Protein AF-A0A836WPB1-F1 (afdb_monomer)

Solvent-accessible surface area (backbone atoms only — not comparable to full-atom values): 6804 Å² total; per-residue (Å²): 135,69,70,64,63,61,52,54,52,55,56,55,55,62,62,62,54,54,63,54,56,54,49,52,52,49,52,52,51,51,52,56,53,55,63,69,66,66,69,77,76,73,51,53,71,54,28,48,53,49,17,51,58,27,45,79,70,70,36,21,55,61,18,18,51,33,27,48,55,24,25,74,76,51,82,42,49,70,42,30,40,51,24,13,52,24,18,43,75,48,66,37,28,73,61,11,29,57,24,20,52,51,18,46,73,72,40,43,83,89,36,61,66,33,59,60,53,28,53,52,24,32,51,77,70,68,53,85,124

Secondary structure (DSSP, 8-state):
--HHHHHHHHHHHHHHHHHHHHHHHHHHHHHHHHHHH------HHHHHHHHHHHHHTT-HHHHHHHHHHHHHHS--HHHHHHHHHHHHHTT-HHHHHHHHHHHHHHHTTT-THHHHHHHHHHHHTT---

Sequence (129 aa):
MRKSKNIEIKQFEATKDFPEIILNRFIIFFFVFLLSISGISQSYNQQIRLAKKHVEKNDYLTAGILMEDAYSQSPTPIIAYQCAEYYFNARNYKKAERFYQKVIFSDKQNFPRAYFKMAMAEKYLGKYA

Mean predicted aligned error: 9.78 Å

Foldseek 3Di:
DPPVVVVVVVVVVVVVVVVVVVVVVVVVVVVVVVVVPPPPLDDLVRLQVVLVVCVVVLNLVSSLVSLVSSCVVPVDLVSLQSSLVSCVSVVVLVSNLVSLVVNCVHPCPVCVVSVVSNVVSCVSVVNPD

pLDDT: mean 88.54, std 14.18, range [57.5, 98.75]

Nearest PDB structures (foldseek):
  7bev-assembly1_A  TM=8.396E-01  e=1.610E-02  Homo sapiens
  2gw1-assembly1_B  TM=8.473E-01  e=6.464E-02  Saccharomyces cerevisiae
  3uq3-assembly1_A  TM=7.685E-01  e=6.819E-02  Saccharomyces cerevisiae S288C
  2pl2-assembly1_B  TM=7.234E-01  e=5.506E-02  Thermus thermophilus HB27
  5xi8-assembly1_A  TM=7.159E-01  e=3.773E-01  Escherichia coli K-12

Radius of gyration: 29.93 Å; Cα contacts (8 Å, |Δi|>4): 117; chains: 1; bounding box: 55×58×81 Å

Structure (mmCIF, N/CA/C/O backbone):
data_AF-A0A836WPB1-F1
#
_entry.id   AF-A0A836WPB1-F1
#
loop_
_atom_site.group_PDB
_atom_site.id
_atom_site.type_symbol
_atom_site.label_atom_id
_atom_site.label_alt_id
_atom_site.label_comp_id
_atom_site.label_asym_id
_atom_site.label_entity_id
_atom_site.label_seq_id
_atom_site.pdbx_PDB_ins_code
_atom_site.Cartn_x
_atom_site.Cartn_y
_atom_site.Cartn_z
_atom_site.occupancy
_atom_site.B_iso_or_equiv
_atom_site.auth_seq_id
_atom_site.auth_comp_id
_atom_site.auth_asym_id
_atom_site.auth_atom_id
_atom_site.pdbx_PDB_model_num
ATOM 1 N N . MET A 1 1 ? 33.853 -46.360 -62.187 1.00 61.06 1 MET A N 1
ATOM 2 C CA . MET A 1 1 ? 33.425 -46.892 -60.870 1.00 61.06 1 MET A CA 1
ATOM 3 C C . MET A 1 1 ? 33.726 -45.981 -59.654 1.00 61.06 1 MET A C 1
ATOM 5 O O . MET A 1 1 ? 33.461 -46.392 -58.537 1.00 61.06 1 MET A O 1
ATOM 9 N N . ARG A 1 2 ? 34.218 -44.733 -59.814 1.00 58.03 2 ARG A N 1
ATOM 10 C CA . ARG A 1 2 ? 34.555 -43.821 -58.685 1.00 58.03 2 ARG A CA 1
ATOM 11 C C . ARG A 1 2 ? 33.437 -42.858 -58.236 1.00 58.03 2 ARG A C 1
ATOM 13 O O . ARG A 1 2 ? 33.540 -42.290 -57.157 1.00 58.03 2 ARG A O 1
ATOM 20 N N . LYS A 1 3 ? 32.373 -42.668 -59.030 1.00 57.50 3 LYS A N 1
ATOM 21 C CA . LYS A 1 3 ? 31.291 -41.709 -58.715 1.00 57.50 3 LYS A CA 1
ATOM 22 C C . LYS A 1 3 ? 30.411 -42.132 -57.528 1.00 57.50 3 LYS A C 1
ATOM 24 O O . LYS A 1 3 ? 29.951 -41.256 -56.813 1.00 57.50 3 LYS A O 1
ATOM 29 N N . SER A 1 4 ? 30.235 -43.436 -57.286 1.00 59.78 4 SER A N 1
ATOM 30 C CA . SER A 1 4 ? 29.384 -43.953 -56.195 1.00 59.78 4 SER A CA 1
ATOM 31 C C . SER A 1 4 ? 29.912 -43.573 -54.807 1.00 59.78 4 SER A C 1
ATOM 33 O O . SER A 1 4 ? 29.162 -43.105 -53.961 1.00 59.78 4 SER A O 1
ATOM 35 N N . LYS A 1 5 ? 31.232 -43.673 -54.604 1.00 60.91 5 LYS A N 1
ATOM 36 C CA . LYS A 1 5 ? 31.874 -43.437 -53.301 1.00 60.91 5 LYS A CA 1
ATOM 37 C C . LYS A 1 5 ? 31.805 -41.969 -52.850 1.00 60.91 5 LYS A C 1
ATOM 39 O O . LYS A 1 5 ? 31.684 -41.695 -51.666 1.00 60.91 5 LYS A O 1
ATOM 44 N N . ASN A 1 6 ? 31.821 -41.022 -53.794 1.00 61.12 6 ASN A N 1
ATOM 45 C CA . ASN A 1 6 ? 31.689 -39.587 -53.495 1.00 61.12 6 ASN A CA 1
ATOM 46 C C . ASN A 1 6 ? 30.261 -39.169 -53.107 1.00 61.12 6 ASN A C 1
ATOM 48 O O . ASN A 1 6 ? 30.089 -38.122 -52.489 1.00 61.12 6 ASN A O 1
ATOM 52 N N . ILE A 1 7 ? 29.243 -39.947 -53.488 1.00 61.66 7 ILE A N 1
ATOM 53 C CA . ILE A 1 7 ? 27.846 -39.672 -53.124 1.00 61.66 7 ILE A CA 1
ATOM 54 C C . ILE A 1 7 ? 27.592 -40.138 -51.685 1.00 61.66 7 ILE A C 1
ATOM 56 O O . ILE A 1 7 ? 27.001 -39.396 -50.906 1.00 61.66 7 ILE A O 1
ATOM 60 N N . GLU A 1 8 ? 28.126 -41.302 -51.308 1.00 60.81 8 GLU A N 1
ATOM 61 C CA . GLU A 1 8 ? 28.032 -41.835 -49.941 1.00 60.81 8 GLU A CA 1
ATOM 62 C C . GLU A 1 8 ? 28.727 -40.935 -48.908 1.00 60.81 8 GLU A C 1
ATOM 64 O O . GLU A 1 8 ? 28.172 -40.685 -47.841 1.00 60.81 8 GLU A O 1
ATOM 69 N N . ILE A 1 9 ? 29.897 -40.371 -49.238 1.00 60.84 9 ILE A N 1
ATOM 70 C CA . ILE A 1 9 ? 30.627 -39.469 -48.326 1.00 60.84 9 ILE A CA 1
ATOM 71 C C . ILE A 1 9 ? 29.836 -38.175 -48.069 1.00 60.84 9 ILE A C 1
ATOM 73 O O . ILE A 1 9 ? 29.718 -37.746 -46.924 1.00 60.84 9 ILE A O 1
ATOM 77 N N . LYS A 1 10 ? 29.211 -37.592 -49.103 1.00 60.19 10 LYS A N 1
ATOM 78 C CA . LYS A 1 10 ? 28.378 -36.384 -48.946 1.00 60.19 10 LYS A CA 1
ATOM 79 C C . LYS A 1 10 ? 27.100 -36.636 -48.147 1.00 60.19 10 LYS A C 1
ATOM 81 O O . LYS A 1 10 ? 26.658 -35.758 -47.411 1.00 60.19 10 LYS A O 1
ATOM 86 N N . GLN A 1 11 ? 26.495 -37.815 -48.292 1.00 60.22 11 GLN A N 1
ATOM 87 C CA . GLN A 1 11 ? 25.325 -38.194 -47.497 1.00 60.22 11 GLN A CA 1
ATOM 88 C C . GLN A 1 11 ? 25.690 -38.421 -46.025 1.00 60.22 11 GLN A C 1
ATOM 90 O O . GLN A 1 11 ? 24.907 -38.067 -45.150 1.00 60.22 11 GLN A O 1
ATOM 95 N N . PHE A 1 12 ? 26.888 -38.940 -45.746 1.00 58.00 12 PHE A N 1
ATOM 96 C CA . PHE A 1 12 ? 27.387 -39.121 -44.384 1.00 58.00 12 PHE A CA 1
ATOM 97 C C . PHE A 1 12 ? 27.693 -37.783 -43.686 1.00 58.00 12 PHE A C 1
ATOM 99 O O . PHE A 1 12 ? 27.317 -37.599 -42.530 1.00 58.00 12 PHE A O 1
ATOM 106 N N . GLU A 1 13 ? 28.293 -36.814 -44.385 1.00 60.41 13 GLU A N 1
ATOM 107 C CA . GLU A 1 13 ? 28.555 -35.472 -43.836 1.00 60.41 13 GLU A CA 1
ATOM 108 C C . GLU A 1 13 ? 27.257 -34.719 -43.489 1.00 60.41 13 GLU A C 1
ATOM 110 O O . GLU A 1 13 ? 27.134 -34.201 -42.382 1.00 60.41 13 GLU A O 1
ATOM 115 N N . ALA A 1 14 ? 26.232 -34.778 -44.349 1.00 60.31 14 ALA A N 1
ATOM 116 C CA . ALA A 1 14 ? 24.942 -34.117 -44.109 1.00 60.31 14 ALA A CA 1
ATOM 117 C C . ALA A 1 14 ? 24.181 -34.638 -42.868 1.00 60.31 14 ALA A C 1
ATOM 119 O O . ALA A 1 14 ? 23.328 -33.939 -42.319 1.00 60.31 14 ALA A O 1
ATOM 120 N N . THR A 1 15 ? 24.469 -35.862 -42.409 1.00 59.72 15 THR A N 1
ATOM 121 C CA . THR A 1 15 ? 23.823 -36.437 -41.214 1.00 59.72 15 THR A CA 1
ATOM 122 C C . THR A 1 15 ? 24.423 -35.955 -39.892 1.00 59.72 15 THR A C 1
ATOM 124 O O . THR A 1 15 ? 23.748 -36.038 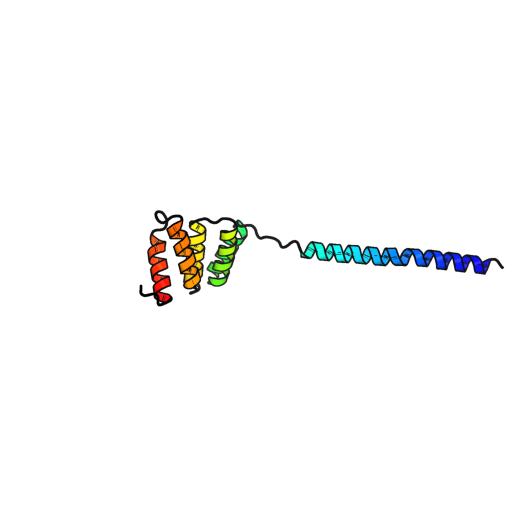-38.865 1.00 59.72 15 THR A O 1
ATOM 127 N N . LYS A 1 16 ? 25.649 -35.408 -39.899 1.00 60.78 16 LYS A N 1
ATOM 128 C CA . LYS A 1 16 ? 26.295 -34.850 -38.697 1.00 60.78 16 LYS A CA 1
ATOM 129 C C . LYS A 1 16 ? 25.776 -33.464 -38.315 1.00 60.78 16 LYS A C 1
ATOM 131 O O . LYS A 1 16 ? 25.721 -33.164 -37.128 1.00 60.78 16 LYS A O 1
ATOM 136 N N . ASP A 1 17 ? 25.334 -32.669 -39.286 1.00 61.75 17 ASP A N 1
ATOM 137 C CA . ASP A 1 17 ? 24.906 -31.279 -39.054 1.00 61.75 17 ASP A CA 1
ATOM 138 C C . ASP A 1 17 ? 23.483 -31.180 -38.468 1.00 61.75 17 ASP A C 1
ATOM 140 O O . ASP A 1 17 ? 23.109 -30.200 -37.820 1.00 61.75 17 ASP A O 1
ATOM 144 N N . PHE A 1 18 ? 22.663 -32.215 -38.668 1.00 64.31 18 PHE A N 1
ATOM 145 C CA . PHE A 1 18 ? 21.274 -32.261 -38.205 1.00 64.31 18 PHE A CA 1
ATOM 146 C C . PHE A 1 18 ? 21.113 -32.157 -36.670 1.00 64.31 18 PHE A C 1
ATOM 148 O O . PHE A 1 18 ? 20.299 -31.343 -36.218 1.00 64.31 18 PHE A O 1
ATOM 155 N N . PRO A 1 19 ? 21.865 -32.912 -35.836 1.00 75.12 19 PRO A N 1
ATOM 156 C CA . PRO A 1 19 ? 21.792 -32.771 -34.381 1.00 75.12 19 PRO A CA 1
ATOM 157 C C . PRO A 1 19 ? 22.294 -31.410 -33.877 1.00 75.12 19 PRO A C 1
ATOM 159 O O . PRO A 1 19 ? 21.738 -30.895 -32.907 1.00 75.12 19 PRO A O 1
ATOM 162 N N . GLU A 1 20 ? 23.276 -30.788 -34.539 1.00 78.31 20 GLU A N 1
ATOM 163 C CA . GLU A 1 20 ? 23.802 -29.474 -34.136 1.00 78.31 20 GLU A CA 1
ATOM 164 C C . GLU A 1 20 ? 22.770 -28.357 -34.342 1.00 78.31 20 GLU A C 1
ATOM 166 O O . GLU A 1 20 ? 22.574 -27.512 -33.464 1.00 78.31 20 GLU A O 1
ATOM 171 N N . ILE A 1 21 ? 22.029 -28.390 -35.456 1.00 81.12 21 ILE A N 1
ATOM 172 C CA . ILE A 1 21 ? 20.963 -27.417 -35.740 1.00 81.12 21 ILE A CA 1
ATOM 173 C C . ILE A 1 21 ? 19.822 -27.534 -34.717 1.00 81.12 21 ILE A C 1
ATOM 175 O O . ILE A 1 21 ? 19.292 -26.516 -34.260 1.00 81.12 21 ILE A O 1
ATOM 179 N N . ILE A 1 22 ? 19.436 -28.757 -34.339 1.00 84.19 22 ILE A N 1
ATOM 180 C CA . ILE A 1 22 ? 18.376 -28.995 -33.345 1.00 84.19 22 ILE A CA 1
ATOM 181 C C . ILE A 1 22 ? 18.829 -28.541 -31.955 1.00 84.19 22 ILE A C 1
ATOM 183 O O . ILE A 1 22 ? 18.071 -27.860 -31.261 1.00 84.19 22 ILE A O 1
ATOM 187 N N . LEU A 1 23 ? 20.068 -28.860 -31.572 1.00 86.44 23 LEU A N 1
ATOM 188 C CA . LEU A 1 23 ? 20.644 -28.458 -30.292 1.00 86.44 23 LEU A CA 1
ATOM 189 C C . LEU A 1 23 ? 20.702 -26.931 -30.164 1.00 86.44 23 LEU A C 1
ATOM 191 O O . LEU A 1 23 ? 20.277 -26.381 -29.150 1.00 86.44 23 LEU A O 1
ATOM 195 N N . ASN A 1 24 ? 21.140 -26.232 -31.214 1.00 86.62 24 ASN A N 1
ATOM 196 C CA . ASN A 1 24 ? 21.253 -24.775 -31.195 1.00 86.62 24 ASN A CA 1
ATOM 197 C C . ASN A 1 24 ? 19.878 -24.089 -31.073 1.00 86.62 24 ASN A C 1
ATOM 199 O O . ASN A 1 24 ? 19.713 -23.119 -30.335 1.00 86.62 24 ASN A O 1
ATOM 203 N N . ARG A 1 25 ? 18.844 -24.641 -31.723 1.00 88.56 25 ARG A N 1
ATOM 204 C CA . ARG A 1 25 ? 17.456 -24.164 -31.571 1.00 88.56 25 ARG A CA 1
ATOM 205 C C . ARG A 1 25 ? 16.920 -24.381 -30.157 1.00 88.56 25 ARG A C 1
ATOM 207 O O . ARG A 1 25 ? 16.240 -23.502 -29.631 1.00 88.56 25 ARG A O 1
ATOM 214 N N . PHE A 1 26 ? 17.254 -25.509 -29.534 1.00 92.12 26 PHE A N 1
ATOM 215 C CA . PHE A 1 26 ? 16.905 -25.781 -28.139 1.00 92.12 26 PHE A CA 1
ATOM 216 C C . PHE A 1 26 ? 17.587 -24.808 -27.175 1.00 92.12 26 PHE A C 1
ATOM 218 O O . PHE A 1 26 ? 16.936 -24.300 -26.266 1.00 92.12 26 PHE A O 1
ATOM 225 N N . ILE A 1 27 ? 18.867 -24.498 -27.402 1.00 92.44 27 ILE A N 1
ATOM 226 C CA . ILE A 1 27 ? 19.623 -23.529 -26.597 1.00 92.44 27 ILE A CA 1
ATOM 227 C C . ILE A 1 27 ? 18.995 -22.136 -26.701 1.00 92.44 27 ILE A C 1
ATOM 229 O O . ILE A 1 27 ? 18.777 -21.491 -25.678 1.00 92.44 27 ILE A O 1
ATOM 233 N N . ILE A 1 28 ? 18.641 -21.688 -27.910 1.00 92.38 28 ILE A N 1
ATOM 234 C CA . ILE A 1 28 ? 17.978 -20.390 -28.116 1.00 92.38 28 ILE A CA 1
ATOM 235 C C . ILE A 1 28 ? 16.619 -20.358 -27.409 1.00 92.38 28 ILE A C 1
ATOM 237 O O . ILE A 1 28 ? 16.319 -19.398 -26.701 1.00 92.38 28 ILE A O 1
ATOM 241 N N . PHE A 1 29 ? 15.810 -21.411 -27.553 1.00 92.31 29 PHE A N 1
ATOM 242 C CA . PHE A 1 29 ? 14.512 -21.499 -26.885 1.00 92.31 29 PHE A CA 1
ATOM 243 C C . PHE A 1 29 ? 14.656 -21.467 -25.358 1.00 92.31 29 PHE A C 1
ATOM 245 O O . PHE A 1 29 ? 13.947 -20.724 -24.680 1.00 92.31 29 PHE A O 1
ATOM 252 N N . PHE A 1 30 ? 15.620 -22.215 -24.820 1.00 91.12 30 PHE A N 1
ATOM 253 C CA . PHE A 1 30 ? 15.920 -22.228 -23.394 1.00 91.12 30 PHE A CA 1
ATOM 254 C C . PHE A 1 30 ? 16.405 -20.859 -22.901 1.00 91.12 30 PHE A C 1
ATOM 256 O O . PHE A 1 30 ? 15.977 -20.400 -21.847 1.00 91.12 30 PHE A O 1
ATOM 263 N N . PHE A 1 31 ? 17.224 -20.154 -23.682 1.00 89.69 31 PHE A N 1
ATOM 264 C CA . PHE A 1 31 ? 17.694 -18.813 -23.338 1.00 89.69 31 PHE A CA 1
ATOM 265 C C . PHE A 1 31 ? 16.553 -17.781 -23.302 1.00 89.69 31 PHE A C 1
ATOM 267 O O . PHE A 1 31 ? 16.464 -16.987 -22.366 1.00 89.69 31 PHE A O 1
ATOM 274 N N . VAL A 1 32 ? 15.625 -17.829 -24.265 1.00 88.12 32 VAL A N 1
ATOM 275 C CA . VAL A 1 32 ? 14.418 -16.977 -24.270 1.00 88.12 32 VAL A CA 1
ATOM 276 C C . VAL A 1 32 ? 13.497 -17.311 -23.089 1.00 88.12 32 VAL A C 1
ATOM 278 O O . VAL A 1 32 ? 12.931 -16.412 -22.460 1.00 88.12 32 VAL A O 1
ATOM 281 N N . PHE A 1 33 ? 13.385 -18.594 -22.742 1.00 86.88 33 PHE A N 1
ATOM 282 C CA . PHE A 1 33 ? 12.635 -19.036 -21.571 1.00 86.88 33 PHE A CA 1
ATOM 283 C C . PHE A 1 33 ? 13.251 -18.504 -20.267 1.00 86.88 33 PHE A C 1
ATOM 285 O O . PHE A 1 33 ? 12.531 -17.960 -19.433 1.00 86.88 33 PHE A O 1
ATOM 292 N N . LEU A 1 34 ? 14.579 -18.554 -20.122 1.00 85.19 34 LEU A N 1
ATOM 293 C CA . LEU A 1 34 ? 15.279 -18.014 -18.952 1.00 85.19 34 LEU A CA 1
ATOM 294 C C . LEU A 1 34 ? 15.084 -16.499 -18.788 1.00 85.19 34 LEU A C 1
ATOM 296 O O . LEU A 1 34 ? 14.839 -16.038 -17.674 1.00 85.19 34 LEU A O 1
ATOM 300 N N . LEU A 1 35 ? 15.113 -15.728 -19.881 1.00 79.00 35 LEU A N 1
ATOM 301 C CA . LEU A 1 35 ? 14.867 -14.277 -19.838 1.00 79.00 35 LEU A CA 1
ATOM 302 C C . LEU A 1 35 ? 13.438 -13.916 -19.394 1.00 79.00 35 LEU A C 1
ATOM 304 O O . LEU A 1 35 ? 13.211 -12.833 -18.854 1.00 79.00 35 LEU A O 1
ATOM 308 N N . SER A 1 36 ? 12.476 -14.824 -19.567 1.00 76.94 36 SER A N 1
ATOM 309 C CA . SER A 1 36 ? 11.085 -14.607 -19.145 1.00 76.94 36 SER A CA 1
ATOM 310 C C . SER A 1 36 ? 10.895 -14.756 -17.629 1.00 76.94 36 SER A C 1
ATOM 312 O O . SER A 1 36 ? 9.925 -14.238 -17.079 1.00 76.94 36 SER A O 1
ATOM 314 N N . ILE A 1 37 ? 11.820 -15.438 -16.940 1.00 72.06 37 ILE A N 1
ATOM 315 C CA . ILE A 1 37 ? 11.740 -15.708 -15.493 1.00 72.06 37 ILE A CA 1
ATOM 316 C C . ILE A 1 37 ? 12.338 -14.558 -14.668 1.00 72.06 37 ILE A C 1
ATOM 318 O O . ILE A 1 37 ? 12.067 -14.454 -13.471 1.00 72.06 37 ILE A O 1
ATOM 322 N N . SER A 1 38 ? 13.095 -13.641 -15.281 1.00 64.00 38 SER A N 1
ATOM 323 C CA . SER A 1 38 ? 13.544 -12.404 -14.629 1.00 64.00 38 SER A CA 1
ATOM 324 C C . SER A 1 38 ? 12.379 -11.428 -14.417 1.00 64.00 38 SER A C 1
ATOM 326 O O . SER A 1 38 ? 12.274 -10.385 -15.060 1.00 64.00 38 SER A O 1
ATOM 328 N N . GLY A 1 39 ? 11.486 -11.775 -13.488 1.00 60.72 39 GLY A N 1
ATOM 329 C CA . GLY A 1 39 ? 10.490 -10.877 -12.931 1.00 60.72 39 GLY A CA 1
ATOM 330 C C . GLY A 1 39 ? 11.202 -9.675 -12.328 1.00 60.72 39 GLY A C 1
ATOM 331 O O . GLY A 1 39 ? 11.909 -9.790 -11.327 1.00 60.72 39 GLY A O 1
ATOM 332 N N . ILE A 1 40 ? 11.044 -8.522 -12.972 1.00 61.47 40 ILE A N 1
ATOM 333 C CA . ILE A 1 40 ? 11.572 -7.241 -12.515 1.00 61.47 40 ILE A CA 1
ATOM 334 C C . ILE A 1 40 ? 10.871 -6.923 -11.193 1.00 61.47 40 ILE A C 1
ATOM 336 O O . ILE A 1 40 ? 9.778 -6.356 -11.176 1.00 61.47 40 ILE A O 1
ATOM 340 N N . SER A 1 41 ? 11.480 -7.328 -10.077 1.00 64.25 41 SER A N 1
ATOM 341 C CA . SER A 1 41 ? 11.054 -6.902 -8.750 1.00 64.25 41 SER A CA 1
ATOM 342 C C . SER A 1 41 ? 11.152 -5.382 -8.721 1.00 64.25 41 SER A C 1
ATOM 344 O O . SER A 1 41 ? 12.249 -4.820 -8.707 1.00 64.25 41 SER A O 1
ATOM 346 N N . GLN A 1 42 ? 10.007 -4.703 -8.791 1.00 70.25 42 GLN A N 1
ATOM 347 C CA . GLN A 1 42 ? 9.989 -3.249 -8.778 1.00 70.25 42 GLN A CA 1
ATOM 348 C C . GLN A 1 42 ? 10.572 -2.764 -7.455 1.00 70.25 42 GLN A C 1
ATOM 350 O O . GLN A 1 42 ? 10.180 -3.221 -6.377 1.00 70.25 42 GLN A O 1
ATOM 355 N N . SER A 1 43 ? 11.517 -1.830 -7.552 1.00 87.06 43 SER A N 1
ATOM 356 C CA . SER A 1 43 ? 12.141 -1.232 -6.379 1.00 87.06 43 SER A CA 1
ATOM 357 C C . SER A 1 43 ? 11.072 -0.646 -5.457 1.00 87.06 43 SER A C 1
ATOM 359 O O . SER A 1 43 ? 10.136 0.012 -5.914 1.00 87.06 43 SER A O 1
ATOM 361 N N . TYR A 1 44 ? 11.255 -0.827 -4.155 1.00 90.69 44 TYR A N 1
ATOM 362 C CA . TYR A 1 44 ? 10.503 -0.180 -3.084 1.00 90.69 44 TYR A CA 1
ATOM 363 C C . TYR A 1 44 ? 10.063 1.269 -3.400 1.00 90.69 44 TYR A C 1
ATOM 365 O O . TYR A 1 44 ? 8.881 1.608 -3.322 1.00 90.69 44 TYR A O 1
ATOM 373 N N . ASN A 1 45 ? 10.989 2.126 -3.847 1.00 92.50 45 ASN A N 1
ATOM 374 C CA . ASN A 1 45 ? 10.689 3.532 -4.151 1.00 92.50 45 ASN A CA 1
ATOM 375 C C . ASN A 1 45 ? 9.779 3.698 -5.379 1.00 92.50 45 ASN A C 1
ATOM 377 O O . ASN A 1 45 ? 8.981 4.636 -5.456 1.00 92.50 45 ASN A O 1
ATOM 381 N N . GLN A 1 46 ? 9.891 2.792 -6.349 1.00 94.31 46 GLN A N 1
ATOM 382 C CA . GLN A 1 46 ? 9.038 2.781 -7.531 1.00 94.31 46 GLN A CA 1
ATOM 383 C C . GLN A 1 46 ? 7.602 2.404 -7.167 1.00 94.31 46 GLN A C 1
ATOM 385 O O . GLN A 1 46 ? 6.686 3.069 -7.649 1.00 94.31 46 GLN A O 1
ATOM 390 N N . GLN A 1 47 ? 7.412 1.421 -6.284 1.00 95.00 47 GLN A N 1
ATOM 391 C CA . GLN A 1 47 ? 6.090 1.023 -5.797 1.00 95.00 47 GLN A CA 1
ATOM 392 C C . GLN A 1 47 ? 5.371 2.193 -5.114 1.00 95.00 47 GLN A C 1
ATOM 394 O O . GLN A 1 47 ? 4.242 2.529 -5.470 1.00 95.00 47 GLN A O 1
ATOM 399 N N . ILE A 1 48 ? 6.065 2.913 -4.226 1.00 96.56 48 ILE A N 1
ATOM 400 C CA . ILE A 1 48 ? 5.517 4.106 -3.559 1.00 96.56 48 ILE A CA 1
ATOM 401 C C . ILE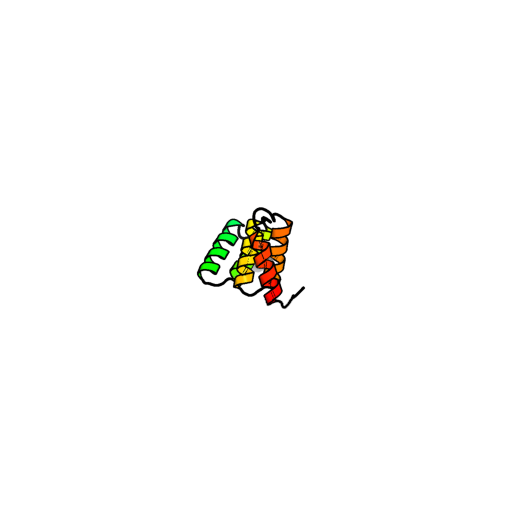 A 1 48 ? 5.142 5.192 -4.573 1.00 96.56 48 ILE A C 1
ATOM 403 O O . ILE A 1 48 ? 4.080 5.810 -4.470 1.00 96.56 48 ILE A O 1
ATOM 407 N N . ARG A 1 49 ? 6.004 5.444 -5.565 1.00 96.81 49 ARG A N 1
ATOM 408 C CA . ARG A 1 49 ? 5.741 6.443 -6.610 1.00 96.81 49 ARG A CA 1
ATOM 409 C C . ARG A 1 49 ? 4.524 6.069 -7.457 1.00 96.81 49 ARG A C 1
ATOM 411 O O . ARG A 1 49 ? 3.706 6.936 -7.753 1.00 96.81 49 ARG A O 1
ATOM 418 N N . LEU A 1 50 ? 4.397 4.801 -7.842 1.00 96.94 50 LEU A N 1
ATOM 419 C CA . LEU A 1 50 ? 3.245 4.317 -8.600 1.00 96.94 50 LEU A CA 1
ATOM 420 C C . LEU A 1 50 ? 1.966 4.381 -7.766 1.00 96.94 50 LEU A C 1
ATOM 422 O O . LEU A 1 50 ? 0.971 4.902 -8.260 1.00 96.94 50 LEU A O 1
ATOM 426 N N . ALA A 1 51 ? 2.004 3.964 -6.499 1.00 97.56 51 ALA A N 1
ATOM 427 C CA . ALA A 1 51 ? 0.862 4.068 -5.595 1.00 97.56 51 ALA A CA 1
ATOM 428 C C . ALA A 1 51 ? 0.321 5.506 -5.536 1.00 97.56 51 ALA A C 1
ATOM 430 O O . ALA A 1 51 ? -0.873 5.723 -5.729 1.00 97.56 51 ALA A O 1
ATOM 431 N N . LYS A 1 52 ? 1.201 6.508 -5.387 1.00 97.69 52 LYS A N 1
ATOM 432 C CA . LYS A 1 52 ? 0.816 7.932 -5.415 1.00 97.69 52 LYS A CA 1
ATOM 433 C C . LYS A 1 52 ? 0.160 8.344 -6.737 1.00 97.69 52 LYS A C 1
ATOM 435 O O . LYS A 1 52 ? -0.874 9.002 -6.718 1.00 97.69 52 LYS A O 1
ATOM 440 N N . LYS A 1 53 ? 0.693 7.891 -7.876 1.00 98.19 53 LYS A N 1
ATOM 441 C CA . LYS A 1 53 ? 0.098 8.148 -9.199 1.00 98.19 53 LYS A CA 1
ATOM 442 C C . LYS A 1 53 ? -1.298 7.528 -9.351 1.00 98.19 53 LYS A C 1
ATOM 444 O O . LYS A 1 53 ? -2.140 8.080 -10.051 1.00 98.19 53 LYS A O 1
ATOM 449 N N . HIS A 1 54 ? -1.556 6.380 -8.723 1.00 98.12 54 HIS A N 1
ATOM 450 C CA . HIS A 1 54 ? -2.895 5.783 -8.693 1.00 98.12 54 HIS A CA 1
ATOM 451 C C . HIS A 1 54 ? -3.843 6.558 -7.766 1.00 98.12 54 HIS A C 1
ATOM 453 O O . HIS A 1 54 ? -4.993 6.784 -8.135 1.00 98.12 54 HIS A O 1
ATOM 459 N N . VAL A 1 55 ? -3.354 7.072 -6.632 1.00 98.25 55 VAL A N 1
ATOM 460 C CA . VAL A 1 55 ? -4.128 7.977 -5.760 1.00 98.25 55 VAL A CA 1
ATOM 461 C C . VAL A 1 55 ? -4.563 9.244 -6.494 1.00 98.25 55 VAL A C 1
ATOM 463 O O . VAL A 1 55 ? -5.721 9.630 -6.381 1.00 98.25 55 VAL A O 1
ATOM 466 N N . GLU A 1 56 ? -3.684 9.859 -7.291 1.00 98.00 56 GLU A N 1
ATOM 467 C CA . GLU A 1 56 ? -4.023 11.027 -8.128 1.00 98.00 56 GLU A CA 1
ATOM 468 C C . GLU A 1 56 ? -5.169 10.739 -9.113 1.00 98.00 56 GLU A C 1
ATOM 470 O O . GLU A 1 56 ? -5.896 11.642 -9.519 1.00 98.00 56 GLU A O 1
ATOM 475 N N . LYS A 1 57 ? -5.359 9.466 -9.473 1.00 98.19 57 LYS A N 1
ATOM 476 C CA . LYS A 1 57 ? -6.441 8.985 -10.339 1.00 98.19 57 LYS A CA 1
ATOM 477 C C . LYS A 1 57 ? -7.659 8.471 -9.564 1.00 98.19 57 LYS A C 1
ATOM 479 O O . LYS A 1 57 ? -8.550 7.891 -10.175 1.00 98.19 57 LYS A O 1
ATOM 484 N N . ASN A 1 58 ? -7.703 8.660 -8.243 1.00 98.00 58 ASN A N 1
ATOM 485 C CA . ASN A 1 58 ? -8.699 8.092 -7.324 1.00 98.00 58 ASN A CA 1
ATOM 486 C C . ASN A 1 58 ? -8.760 6.550 -7.319 1.00 98.00 58 ASN A C 1
ATOM 488 O O . ASN A 1 58 ? -9.729 5.960 -6.842 1.00 98.00 58 ASN A O 1
ATOM 492 N N . ASP A 1 59 ? -7.715 5.881 -7.807 1.00 98.25 59 ASP A N 1
ATOM 493 C CA . ASP A 1 59 ? -7.587 4.424 -7.792 1.00 98.25 59 ASP A CA 1
ATOM 494 C C . ASP A 1 59 ? -6.910 3.962 -6.492 1.00 98.25 59 ASP A C 1
ATOM 496 O O . ASP A 1 59 ? -5.746 3.552 -6.438 1.00 98.25 59 ASP A O 1
ATOM 500 N N . TYR A 1 60 ? -7.659 4.084 -5.398 1.00 98.44 60 TYR A N 1
ATOM 501 C CA . TYR A 1 60 ? -7.166 3.780 -4.057 1.00 98.44 60 TYR A CA 1
ATOM 502 C C . TYR A 1 60 ? -6.935 2.284 -3.815 1.00 98.44 60 TYR A C 1
ATOM 504 O O . TYR A 1 60 ? -6.095 1.926 -2.989 1.00 98.44 60 TYR A O 1
ATOM 512 N N . LEU A 1 61 ? -7.655 1.405 -4.522 1.00 98.25 61 LEU A N 1
ATOM 513 C CA . LEU A 1 61 ? -7.494 -0.040 -4.363 1.00 98.25 61 LEU A CA 1
ATOM 514 C C . LEU A 1 61 ? -6.128 -0.484 -4.890 1.00 98.25 61 LEU A C 1
ATOM 516 O O . LEU A 1 61 ? -5.379 -1.134 -4.160 1.00 98.25 61 LEU A O 1
ATOM 520 N N . THR A 1 62 ? -5.777 -0.079 -6.115 1.00 98.19 62 THR A N 1
ATOM 521 C CA . THR A 1 62 ? -4.461 -0.380 -6.692 1.00 98.19 62 THR A CA 1
ATOM 522 C C . THR A 1 62 ? -3.353 0.293 -5.892 1.00 98.19 62 THR A C 1
ATOM 524 O O . THR A 1 62 ? -2.336 -0.336 -5.603 1.00 98.19 62 THR A O 1
ATOM 527 N N . ALA A 1 63 ? -3.558 1.539 -5.451 1.00 98.38 63 ALA A N 1
ATOM 528 C CA . ALA A 1 63 ? -2.596 2.222 -4.592 1.00 98.38 63 ALA A CA 1
ATOM 529 C C . ALA A 1 63 ? -2.324 1.461 -3.283 1.00 98.38 63 ALA A C 1
ATOM 531 O O . ALA A 1 63 ? -1.169 1.345 -2.877 1.00 98.38 63 ALA A O 1
ATOM 532 N N . GLY A 1 64 ? -3.364 0.915 -2.640 1.00 98.06 64 GLY A N 1
ATOM 533 C CA . GLY A 1 64 ? -3.230 0.090 -1.437 1.00 98.06 64 GLY A CA 1
ATOM 534 C C . GLY A 1 64 ? -2.430 -1.191 -1.680 1.00 98.06 64 GLY A C 1
ATOM 535 O O . GLY A 1 64 ? -1.586 -1.537 -0.860 1.00 98.06 64 GLY A O 1
ATOM 536 N N . ILE A 1 65 ? -2.635 -1.855 -2.822 1.00 97.75 65 ILE A N 1
ATOM 537 C CA . ILE A 1 65 ? -1.892 -3.070 -3.202 1.00 97.75 65 ILE A CA 1
ATOM 538 C C . ILE A 1 65 ? -0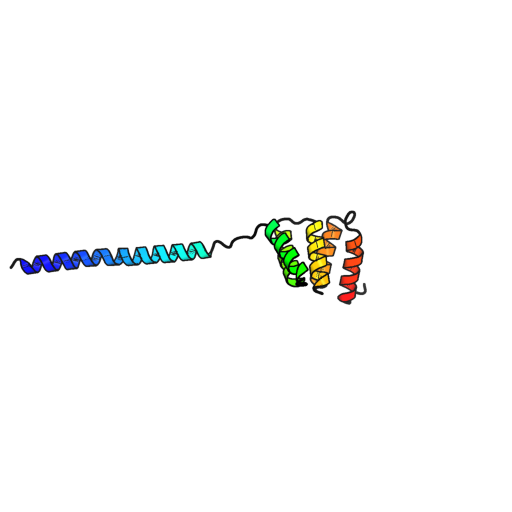.406 -2.754 -3.422 1.00 97.75 65 ILE A C 1
ATOM 540 O O . ILE A 1 65 ? 0.448 -3.382 -2.805 1.00 97.75 65 ILE A O 1
ATOM 544 N N . LEU A 1 66 ? -0.091 -1.729 -4.219 1.00 97.56 66 LEU A N 1
ATOM 545 C CA . LEU A 1 66 ? 1.297 -1.314 -4.477 1.00 97.56 66 LEU A CA 1
ATOM 546 C C . LEU A 1 66 ? 2.005 -0.863 -3.185 1.00 97.56 66 LEU A C 1
ATOM 548 O O . LEU A 1 66 ? 3.196 -1.106 -2.990 1.00 97.56 66 LEU A O 1
ATOM 552 N N . MET A 1 67 ? 1.274 -0.214 -2.274 1.00 97.69 67 MET A N 1
ATOM 553 C CA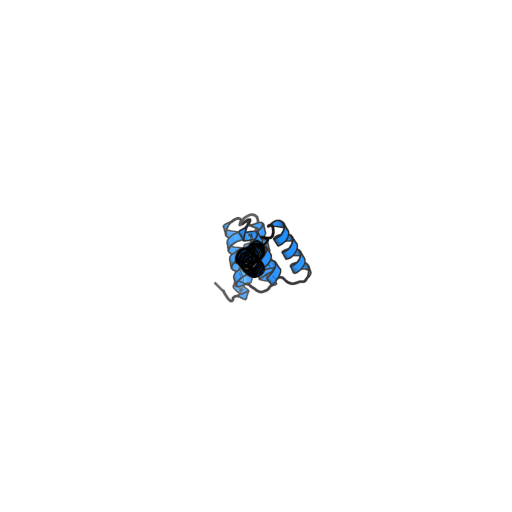 . MET A 1 67 ? 1.811 0.185 -0.972 1.00 97.69 67 MET A CA 1
ATOM 554 C C . MET A 1 67 ? 2.000 -1.012 -0.026 1.00 97.69 67 MET A C 1
ATOM 556 O O . MET A 1 67 ? 2.941 -1.022 0.764 1.00 97.69 67 MET A O 1
ATOM 560 N N . GLU A 1 68 ? 1.147 -2.036 -0.108 1.00 97.19 68 GLU A N 1
ATOM 561 C CA . GLU A 1 68 ? 1.318 -3.307 0.606 1.00 97.19 68 GLU A CA 1
ATOM 562 C C . GLU A 1 68 ? 2.574 -4.054 0.117 1.00 97.19 68 GLU A C 1
ATOM 564 O O . GLU A 1 68 ? 3.346 -4.543 0.947 1.00 97.19 68 GLU A O 1
ATOM 569 N N . ASP A 1 69 ? 2.858 -4.034 -1.189 1.00 95.94 69 ASP A N 1
ATOM 570 C CA . ASP A 1 69 ? 4.116 -4.546 -1.749 1.00 95.94 69 ASP A CA 1
ATOM 571 C C . ASP A 1 69 ? 5.326 -3.763 -1.220 1.00 95.94 69 ASP A C 1
ATOM 573 O O . ASP A 1 69 ? 6.314 -4.359 -0.784 1.00 95.94 69 ASP A O 1
ATOM 577 N N . ALA A 1 70 ? 5.253 -2.427 -1.190 1.00 96.00 70 ALA A N 1
ATOM 578 C CA . ALA A 1 70 ? 6.306 -1.594 -0.606 1.00 96.00 70 ALA A CA 1
ATOM 579 C C . ALA A 1 70 ? 6.514 -1.894 0.891 1.00 96.00 70 ALA A C 1
ATOM 581 O O . ALA A 1 70 ? 7.653 -1.982 1.353 1.00 96.00 70 ALA A O 1
ATOM 582 N N . TYR A 1 71 ? 5.430 -2.117 1.641 1.00 96.62 71 TYR A N 1
ATOM 583 C CA . TYR A 1 71 ? 5.480 -2.503 3.052 1.00 96.62 71 TYR A CA 1
ATOM 584 C C . TYR A 1 71 ? 6.178 -3.851 3.262 1.00 96.62 71 TYR A C 1
ATOM 586 O O . TYR A 1 71 ? 6.924 -4.002 4.226 1.00 96.62 71 TYR A O 1
ATOM 594 N N . SER A 1 72 ? 5.970 -4.820 2.363 1.00 95.88 72 SER A N 1
ATOM 595 C CA . SER A 1 72 ? 6.651 -6.120 2.436 1.00 95.88 72 SER A CA 1
ATOM 596 C C . SER A 1 72 ? 8.177 -6.003 2.322 1.00 95.88 72 SER A C 1
ATOM 598 O O . SER A 1 72 ? 8.896 -6.780 2.945 1.00 95.88 72 SER A O 1
ATOM 600 N N . GLN A 1 73 ? 8.667 -5.000 1.583 1.00 94.19 73 GLN A N 1
ATOM 601 C CA . GLN A 1 73 ? 10.097 -4.727 1.416 1.00 94.19 73 GLN A CA 1
ATOM 602 C C . GLN A 1 73 ? 10.664 -3.888 2.572 1.00 94.19 73 GLN A C 1
ATOM 604 O O . GLN A 1 73 ? 11.803 -4.095 2.982 1.00 94.19 73 GLN A O 1
ATOM 609 N N . SER A 1 74 ? 9.885 -2.938 3.104 1.00 94.62 74 SER A N 1
ATOM 610 C CA . SER A 1 74 ? 10.280 -2.095 4.238 1.00 94.62 74 SER A CA 1
ATOM 611 C C . SER A 1 74 ? 9.103 -1.884 5.203 1.00 94.62 74 SER A C 1
ATOM 613 O O . SER A 1 74 ? 8.307 -0.954 5.032 1.00 94.62 74 SER A O 1
ATOM 615 N N . PRO A 1 75 ? 8.954 -2.733 6.232 1.00 95.88 75 PRO A N 1
ATOM 616 C CA . PRO A 1 75 ? 7.811 -2.676 7.133 1.00 95.88 75 PRO A CA 1
ATOM 617 C C . PRO A 1 75 ? 7.969 -1.550 8.162 1.00 95.88 75 PRO A C 1
ATOM 619 O O . PRO A 1 75 ? 8.399 -1.769 9.292 1.00 95.88 75 PRO A O 1
ATOM 622 N N . THR A 1 76 ? 7.601 -0.327 7.778 1.00 97.19 76 THR A N 1
ATOM 623 C CA . THR A 1 76 ? 7.619 0.846 8.668 1.00 97.19 76 THR A CA 1
ATOM 624 C C . THR A 1 76 ? 6.202 1.297 9.054 1.00 97.19 76 THR A C 1
ATOM 626 O O . THR A 1 76 ? 5.262 1.103 8.272 1.00 97.19 76 THR A O 1
ATOM 629 N N . PRO A 1 77 ? 6.012 1.939 10.227 1.00 97.44 77 PRO A N 1
ATOM 630 C CA . PRO A 1 77 ? 4.704 2.455 10.644 1.00 97.44 77 PRO A CA 1
ATOM 631 C C . PRO A 1 77 ? 4.115 3.474 9.662 1.00 97.44 77 PRO A C 1
ATOM 633 O O . PRO A 1 77 ? 2.917 3.453 9.398 1.00 97.44 77 PRO A O 1
ATOM 636 N N . ILE A 1 78 ? 4.961 4.314 9.053 1.00 97.50 78 ILE A N 1
ATOM 637 C CA . ILE A 1 78 ? 4.549 5.316 8.056 1.00 97.50 78 ILE A CA 1
ATOM 638 C C . ILE A 1 78 ? 3.874 4.639 6.858 1.00 97.50 78 ILE A C 1
ATOM 640 O O . ILE A 1 78 ? 2.802 5.060 6.423 1.00 97.50 78 ILE A O 1
ATOM 644 N N . ILE A 1 79 ? 4.477 3.569 6.340 1.00 97.44 79 ILE A N 1
ATOM 645 C CA . ILE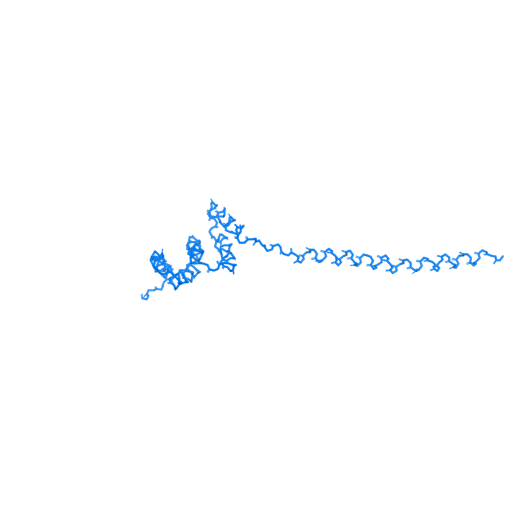 A 1 79 ? 3.959 2.854 5.169 1.00 97.44 79 ILE A CA 1
ATOM 646 C C . ILE A 1 79 ? 2.720 2.050 5.534 1.00 97.44 79 ILE A C 1
ATOM 648 O O . ILE A 1 79 ? 1.747 2.060 4.784 1.00 97.44 79 ILE A O 1
ATOM 652 N N . ALA A 1 80 ? 2.717 1.399 6.701 1.00 98.12 80 ALA A N 1
ATOM 653 C CA . ALA A 1 80 ? 1.521 0.731 7.202 1.00 98.12 80 ALA A CA 1
ATOM 654 C C . ALA A 1 80 ? 0.344 1.713 7.312 1.00 98.12 80 ALA A C 1
ATOM 656 O O . ALA A 1 80 ? -0.765 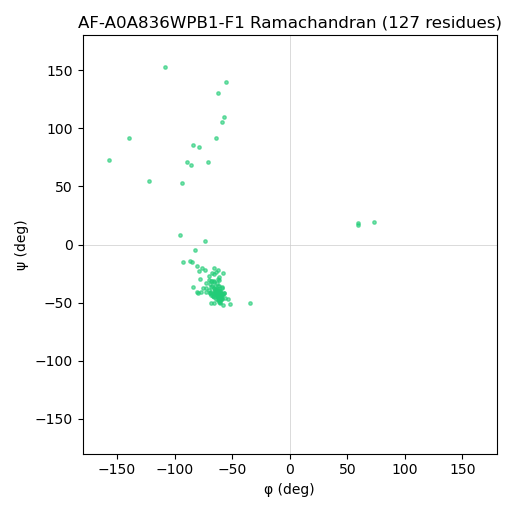1.382 6.899 1.00 98.12 80 ALA A O 1
ATOM 657 N N . TYR A 1 81 ? 0.589 2.936 7.790 1.00 98.50 81 TYR A N 1
ATOM 658 C CA . TYR A 1 81 ? -0.435 3.972 7.899 1.00 98.50 81 TYR A CA 1
ATOM 659 C C . TYR A 1 81 ? -0.936 4.433 6.527 1.00 98.50 81 TYR A C 1
ATOM 661 O O . TYR A 1 81 ? -2.142 4.525 6.313 1.00 98.50 81 TYR A O 1
ATOM 669 N N . GLN A 1 82 ? -0.038 4.659 5.56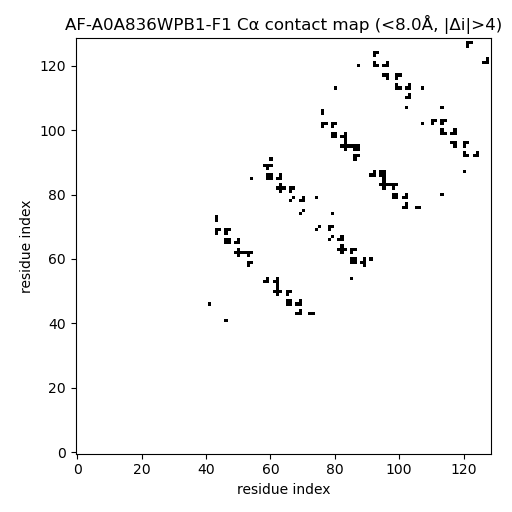5 1.00 98.06 82 GLN A N 1
ATOM 670 C CA . GLN A 1 82 ? -0.423 5.002 4.190 1.00 98.06 82 GLN A CA 1
ATOM 671 C C . GLN A 1 82 ? -1.230 3.885 3.519 1.00 98.06 82 GLN A C 1
ATOM 673 O O . GLN A 1 82 ? -2.245 4.157 2.881 1.00 98.06 82 GLN A O 1
ATOM 678 N N . CYS A 1 83 ? -0.822 2.631 3.713 1.00 97.88 83 CYS A N 1
ATOM 679 C CA . CYS A 1 83 ? -1.546 1.457 3.240 1.00 97.88 83 CYS A CA 1
ATOM 680 C C . CYS A 1 83 ? -2.965 1.400 3.833 1.00 97.88 83 CYS A C 1
ATOM 682 O O . CYS A 1 83 ? -3.940 1.210 3.103 1.00 97.88 83 CYS A O 1
ATOM 684 N N . ALA A 1 84 ? -3.094 1.649 5.142 1.00 98.44 84 ALA A N 1
ATOM 685 C CA . ALA A 1 84 ? -4.385 1.718 5.818 1.00 98.44 84 ALA A CA 1
ATOM 686 C C . ALA A 1 84 ? -5.286 2.819 5.238 1.00 98.44 84 ALA A C 1
ATOM 688 O O . ALA A 1 84 ? -6.441 2.543 4.919 1.00 98.44 84 ALA A O 1
ATOM 689 N N . GLU A 1 85 ? -4.763 4.036 5.039 1.00 98.62 85 GLU A N 1
ATOM 690 C CA . GLU A 1 85 ? -5.526 5.153 4.462 1.00 98.62 85 GLU A CA 1
ATOM 691 C C . GLU A 1 85 ? -5.989 4.852 3.029 1.00 98.62 85 GLU A C 1
ATOM 693 O O . GLU A 1 85 ? -7.132 5.143 2.676 1.00 98.62 85 GLU A O 1
ATOM 698 N N . TYR A 1 86 ? -5.141 4.239 2.198 1.00 98.62 86 TYR A N 1
ATOM 699 C CA . TYR A 1 86 ? -5.529 3.868 0.834 1.00 98.62 86 TYR A CA 1
ATOM 700 C C . TYR A 1 86 ? -6.624 2.806 0.837 1.00 98.62 86 TYR A C 1
ATOM 702 O O . TYR A 1 86 ? -7.639 2.976 0.163 1.00 98.62 86 TYR A O 1
ATOM 710 N N . TYR A 1 87 ? -6.501 1.767 1.665 1.00 98.75 87 TYR A N 1
ATOM 711 C CA . TYR A 1 87 ? -7.569 0.779 1.795 1.00 98.75 87 TYR A CA 1
ATOM 712 C C . TYR A 1 87 ? -8.854 1.358 2.390 1.00 98.75 87 TYR A C 1
ATOM 714 O O . TYR A 1 87 ? -9.940 0.982 1.951 1.00 98.75 87 TYR A O 1
ATOM 722 N N . PHE A 1 88 ? -8.758 2.300 3.329 1.00 98.69 88 PHE A N 1
ATOM 723 C CA . PHE A 1 88 ? -9.920 2.988 3.887 1.00 98.69 88 PHE A CA 1
ATOM 724 C C . PHE A 1 88 ? -10.668 3.781 2.809 1.00 98.69 88 PHE A C 1
ATOM 726 O O . PHE A 1 88 ? -11.883 3.642 2.670 1.00 98.69 88 PHE A O 1
ATOM 733 N N . ASN A 1 89 ? -9.942 4.555 1.997 1.00 98.44 89 ASN A N 1
ATOM 734 C CA . ASN A 1 89 ? -10.514 5.322 0.885 1.00 98.44 89 ASN A CA 1
ATOM 735 C C . ASN A 1 89 ? -11.077 4.413 -0.220 1.00 98.44 89 ASN A C 1
ATOM 737 O O . ASN A 1 89 ? -12.100 4.731 -0.821 1.00 98.44 89 ASN A O 1
ATOM 741 N N . ALA A 1 90 ? -10.480 3.235 -0.421 1.00 98.50 90 ALA A N 1
ATOM 742 C CA . ALA A 1 90 ? -11.008 2.182 -1.288 1.00 98.50 90 ALA A CA 1
ATOM 743 C C . ALA A 1 90 ? -12.222 1.434 -0.695 1.00 98.50 90 ALA A C 1
ATOM 745 O O . ALA A 1 90 ? -12.691 0.468 -1.295 1.00 98.50 90 ALA A O 1
ATOM 746 N N . ARG A 1 91 ? -12.713 1.830 0.491 1.00 98.25 91 ARG A N 1
ATOM 747 C CA . ARG A 1 91 ? -13.778 1.155 1.262 1.00 98.25 91 ARG A CA 1
ATOM 748 C C . ARG A 1 91 ? -13.457 -0.293 1.646 1.00 98.25 91 ARG A C 1
ATOM 750 O O . ARG A 1 91 ? -14.335 -1.050 2.053 1.00 98.25 91 ARG A O 1
ATOM 757 N N . ASN A 1 92 ? -12.188 -0.687 1.577 1.00 98.44 92 ASN A N 1
ATOM 758 C CA . ASN A 1 92 ? -11.711 -1.975 2.060 1.00 98.44 92 ASN A CA 1
ATOM 759 C C . ASN A 1 92 ? -11.388 -1.878 3.557 1.00 98.44 92 ASN A C 1
ATOM 761 O O . ASN A 1 92 ? -10.233 -1.943 3.984 1.00 98.44 92 ASN A O 1
ATOM 765 N N . TYR A 1 93 ? -12.435 -1.708 4.366 1.00 98.44 93 TYR A N 1
ATOM 766 C CA . TYR A 1 93 ? -12.305 -1.460 5.802 1.00 98.44 93 TYR A CA 1
ATOM 767 C C . TYR A 1 93 ? -11.624 -2.611 6.548 1.00 98.44 93 TYR A C 1
ATOM 769 O O . TYR A 1 93 ? -10.893 -2.366 7.499 1.00 98.44 93 TYR A O 1
ATOM 777 N N . LYS A 1 94 ? -11.772 -3.854 6.070 1.00 98.31 94 LYS A N 1
ATOM 778 C CA . LYS A 1 94 ? -11.112 -5.033 6.652 1.00 98.31 94 LYS A CA 1
ATOM 779 C C . LYS A 1 94 ? -9.588 -4.951 6.543 1.00 98.31 94 LYS A C 1
ATOM 781 O O . LYS A 1 94 ? -8.882 -5.214 7.514 1.00 98.31 94 LYS A O 1
ATOM 786 N N . LYS A 1 95 ? -9.057 -4.594 5.366 1.00 98.44 95 LYS A N 1
ATOM 787 C CA . LYS A 1 95 ? -7.610 -4.378 5.218 1.00 98.44 95 LYS A CA 1
ATOM 788 C C . LYS A 1 95 ? -7.161 -3.110 5.944 1.00 98.44 95 LYS A C 1
ATOM 790 O O . LYS A 1 95 ? -6.109 -3.139 6.577 1.00 98.44 95 LYS A O 1
ATOM 795 N N . ALA A 1 96 ? -7.957 -2.040 5.892 1.00 98.62 96 ALA A N 1
ATOM 796 C CA . ALA A 1 96 ? -7.644 -0.787 6.573 1.00 98.62 96 ALA A CA 1
ATOM 797 C C . ALA A 1 96 ? -7.464 -0.992 8.086 1.00 98.62 96 ALA A C 1
ATOM 799 O O . ALA A 1 96 ? -6.412 -0.656 8.620 1.00 98.62 96 ALA A O 1
ATOM 800 N N . GLU A 1 97 ? -8.434 -1.629 8.749 1.00 98.44 97 GLU A N 1
ATOM 801 C CA . GLU A 1 97 ? -8.385 -2.005 10.169 1.00 98.44 97 GLU A CA 1
ATOM 802 C C . GLU A 1 97 ? -7.100 -2.773 10.502 1.00 98.44 97 GLU A C 1
ATOM 804 O O . GLU A 1 97 ? -6.353 -2.374 11.393 1.00 98.44 97 GLU A O 1
ATOM 809 N N . ARG A 1 98 ? -6.787 -3.829 9.735 1.00 98.38 98 ARG A N 1
ATOM 810 C CA . ARG A 1 98 ? -5.578 -4.638 9.948 1.00 98.38 98 ARG A CA 1
ATOM 811 C C . ARG A 1 98 ? -4.304 -3.795 9.888 1.00 98.38 98 ARG A C 1
ATOM 813 O O . ARG A 1 98 ? -3.382 -4.022 10.670 1.00 98.38 98 ARG A O 1
ATOM 820 N N . PHE A 1 99 ? -4.208 -2.861 8.945 1.00 98.62 99 PHE A N 1
ATOM 821 C CA . PHE A 1 99 ? -3.029 -2.005 8.834 1.00 98.62 99 PHE A CA 1
ATOM 822 C C . PHE A 1 99 ? -2.994 -0.913 9.909 1.00 98.62 99 PHE A C 1
ATOM 824 O O . PHE A 1 99 ? -1.921 -0.693 10.466 1.00 98.62 99 PHE A O 1
ATOM 831 N N . TYR A 1 100 ? -4.122 -0.306 10.295 1.00 98.56 100 TYR A N 1
ATOM 832 C CA . TYR A 1 100 ? -4.145 0.608 11.444 1.00 98.56 100 TYR A CA 1
ATOM 833 C C . TYR A 1 100 ? -3.736 -0.095 12.740 1.00 98.56 100 TYR A C 1
ATOM 835 O O . TYR A 1 100 ? -2.954 0.462 13.506 1.00 98.56 100 TYR A O 1
ATOM 843 N N . GLN A 1 101 ? -4.171 -1.339 12.950 1.00 98.25 101 GLN A N 1
ATOM 844 C CA . GLN A 1 101 ? -3.746 -2.144 14.092 1.00 98.25 101 GLN A CA 1
ATOM 845 C C . GLN A 1 101 ? -2.221 -2.345 14.107 1.00 98.25 101 GLN A C 1
ATOM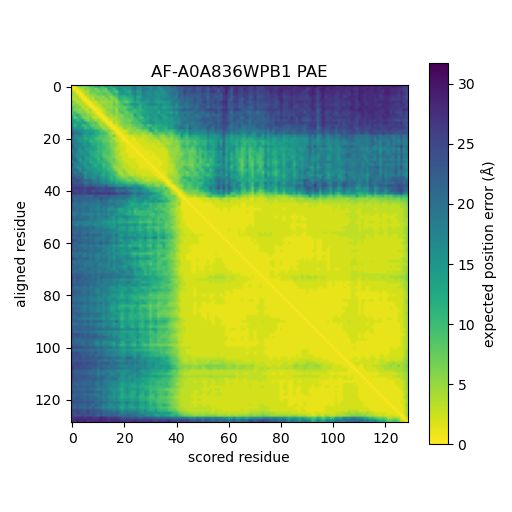 847 O O . GLN A 1 101 ? -1.594 -2.182 15.153 1.00 98.25 101 GLN A O 1
ATOM 852 N N . LYS A 1 102 ? -1.603 -2.634 12.950 1.00 98.12 102 LYS A N 1
ATOM 853 C CA . LYS A 1 102 ? -0.135 -2.715 12.828 1.00 98.12 102 LYS A CA 1
ATOM 854 C C . LYS A 1 102 ? 0.539 -1.392 13.198 1.00 98.12 102 LYS A C 1
ATOM 856 O O . LYS A 1 102 ? 1.524 -1.407 13.924 1.00 98.12 102 LYS A O 1
ATOM 861 N N . VAL A 1 103 ? 0.006 -0.260 12.733 1.00 98.19 103 VAL A N 1
ATOM 862 C CA . VAL A 1 103 ? 0.544 1.072 13.063 1.00 98.19 103 VAL A CA 1
ATOM 863 C C . VAL A 1 103 ? 0.487 1.326 14.563 1.00 98.19 103 VAL A C 1
ATOM 865 O O . VAL A 1 103 ? 1.493 1.701 15.149 1.00 98.19 103 VAL A O 1
ATOM 868 N N . ILE A 1 104 ? -0.665 1.086 15.188 1.00 97.88 104 ILE A N 1
ATOM 869 C CA . ILE A 1 104 ? -0.867 1.285 16.628 1.00 97.88 104 ILE A CA 1
ATOM 870 C C . ILE A 1 104 ? 0.083 0.398 17.438 1.00 97.88 104 ILE A C 1
ATOM 872 O O . ILE A 1 104 ? 0.650 0.843 18.436 1.00 97.88 104 ILE A O 1
ATOM 876 N N . PHE A 1 105 ? 0.273 -0.850 17.008 1.00 97.44 105 PHE A N 1
ATOM 877 C CA . PHE A 1 105 ? 1.185 -1.774 17.669 1.00 97.44 105 PHE A CA 1
ATOM 878 C C . PHE A 1 105 ? 2.646 -1.320 17.564 1.00 97.44 105 PHE A C 1
ATOM 880 O O . PHE A 1 105 ? 3.384 -1.409 18.542 1.00 97.44 105 PHE A O 1
ATOM 887 N N . SER A 1 106 ? 3.064 -0.821 16.398 1.00 96.69 106 SER A N 1
ATOM 888 C CA . SER A 1 106 ? 4.451 -0.411 16.168 1.00 96.69 106 SER A CA 1
ATOM 889 C C . SER A 1 106 ? 4.785 0.980 16.712 1.00 96.69 106 SER A C 1
ATOM 891 O O . SER A 1 106 ? 5.875 1.170 17.240 1.00 96.69 106 SER A O 1
ATOM 893 N N . ASP A 1 107 ? 3.888 1.955 16.565 1.00 96.00 107 ASP A N 1
ATOM 894 C CA . ASP A 1 107 ? 4.144 3.356 16.910 1.00 96.00 107 ASP A CA 1
ATOM 895 C C . ASP A 1 107 ? 2.844 4.134 17.183 1.00 96.00 107 ASP A C 1
ATOM 897 O O . ASP A 1 107 ? 2.382 4.976 16.411 1.00 96.00 107 ASP A O 1
ATOM 901 N N . LYS A 1 108 ? 2.222 3.863 18.330 1.00 94.25 108 LYS A N 1
ATOM 902 C CA . LYS A 1 108 ? 1.016 4.588 18.758 1.00 94.25 108 LYS A CA 1
ATOM 903 C C . LYS A 1 108 ? 1.241 6.072 19.069 1.00 94.25 108 LYS A C 1
ATOM 905 O O . LYS A 1 108 ? 0.283 6.838 19.013 1.00 94.25 108 LYS A O 1
ATOM 910 N N . GLN A 1 109 ? 2.460 6.478 19.436 1.00 95.69 109 GLN A N 1
ATOM 911 C CA . GLN A 1 109 ? 2.733 7.847 19.891 1.00 95.69 109 GLN A CA 1
ATOM 912 C C . GLN A 1 109 ? 2.788 8.828 18.720 1.00 95.69 109 GLN A C 1
ATOM 914 O O . GLN A 1 109 ? 2.212 9.910 18.814 1.00 95.69 109 GLN A O 1
ATOM 919 N N . ASN A 1 110 ? 3.403 8.431 17.601 1.00 97.06 110 ASN A N 1
ATOM 920 C CA . ASN A 1 110 ? 3.492 9.289 16.418 1.00 97.06 110 ASN A CA 1
ATOM 921 C C . ASN A 1 110 ? 2.249 9.207 15.518 1.00 97.06 110 ASN A C 1
ATOM 923 O O . ASN A 1 110 ? 2.030 10.088 14.686 1.00 97.06 110 ASN A O 1
ATOM 927 N N . PHE A 1 111 ? 1.398 8.189 15.700 1.00 97.06 111 PHE A N 1
ATOM 928 C CA . PHE A 1 111 ? 0.184 7.980 14.902 1.00 97.06 111 PHE A CA 1
ATOM 929 C C . PHE A 1 111 ? -1.104 7.930 15.744 1.00 97.06 111 PHE A C 1
ATOM 931 O O . PHE A 1 111 ? -1.906 7.006 15.587 1.00 97.06 111 PHE A O 1
ATOM 938 N N . PRO A 1 112 ? -1.404 8.940 16.584 1.00 96.19 112 PRO A N 1
ATOM 939 C CA . PRO A 1 112 ? -2.602 8.923 17.429 1.00 96.19 112 PRO A CA 1
ATOM 940 C C . PRO A 1 112 ? -3.904 8.868 16.609 1.00 96.19 112 PRO A C 1
ATOM 942 O O . PRO A 1 112 ? -4.903 8.298 17.044 1.00 96.19 112 PRO A O 1
ATOM 945 N N . ARG A 1 113 ? -3.889 9.394 15.374 1.00 97.12 113 ARG A N 1
ATOM 946 C CA . ARG A 1 113 ? -5.031 9.337 14.443 1.00 97.12 113 ARG A CA 1
ATOM 947 C C . ARG A 1 113 ? -5.370 7.916 13.978 1.00 97.12 113 ARG A C 1
ATOM 949 O O . ARG A 1 113 ? -6.500 7.696 13.545 1.00 97.12 113 ARG A O 1
ATOM 956 N N . ALA A 1 114 ? -4.441 6.963 14.084 1.00 97.69 114 ALA A N 1
ATOM 957 C CA . ALA A 1 114 ? -4.684 5.576 13.697 1.00 97.69 114 ALA A CA 1
ATOM 958 C C . ALA A 1 114 ? -5.788 4.929 14.547 1.00 97.69 114 ALA A C 1
ATOM 960 O O . ALA A 1 114 ? -6.602 4.199 13.993 1.00 97.69 114 ALA A O 1
ATOM 961 N N . TYR A 1 115 ? -5.891 5.256 15.843 1.00 97.19 115 TYR A N 1
ATOM 962 C CA . TYR A 1 115 ? -6.980 4.769 16.703 1.00 97.19 115 TYR A CA 1
ATOM 963 C C . TYR A 1 115 ? -8.351 5.207 16.196 1.00 97.19 115 TYR A C 1
ATOM 965 O O . TYR A 1 115 ? -9.241 4.385 16.004 1.00 97.19 115 TYR A O 1
ATOM 973 N N . PHE A 1 116 ? -8.504 6.506 15.927 1.00 97.19 116 PHE A N 1
ATOM 974 C CA . PHE A 1 116 ? -9.761 7.053 15.423 1.00 97.19 116 PHE A CA 1
ATOM 975 C C . PHE A 1 116 ? -10.149 6.423 14.080 1.00 97.19 116 PHE A C 1
ATOM 977 O O . PHE A 1 116 ? -11.294 6.029 13.872 1.00 97.19 116 PHE A O 1
ATOM 984 N N . LYS A 1 117 ? -9.188 6.294 13.161 1.00 97.94 117 LYS A N 1
ATOM 985 C CA . LYS A 1 117 ? -9.428 5.704 11.841 1.00 97.94 117 LYS A CA 1
ATOM 986 C C . LYS A 1 117 ? -9.727 4.204 11.902 1.00 97.94 117 LYS A C 1
ATOM 988 O O . LYS A 1 117 ? -10.585 3.740 11.154 1.00 97.94 117 LYS A O 1
ATOM 993 N N . MET A 1 118 ? -9.077 3.469 12.805 1.00 97.56 118 MET A N 1
ATOM 994 C CA . MET A 1 118 ? -9.389 2.066 13.079 1.00 97.56 118 MET A CA 1
ATOM 995 C C . MET A 1 118 ? -10.819 1.919 13.596 1.00 97.56 118 MET A C 1
ATOM 997 O O . MET A 1 118 ? -11.582 1.165 13.003 1.00 97.56 118 MET A O 1
ATOM 1001 N N . ALA A 1 119 ? -11.215 2.713 14.594 1.00 96.94 119 ALA A N 1
ATOM 1002 C CA . ALA A 1 119 ? -12.580 2.708 15.120 1.00 96.94 119 ALA A CA 1
ATOM 1003 C C . ALA A 1 119 ? -13.620 3.047 14.035 1.00 96.94 119 ALA A C 1
ATOM 1005 O O . ALA A 1 119 ? -14.692 2.449 13.964 1.00 96.94 119 ALA A O 1
ATOM 1006 N N . MET A 1 120 ? -13.301 3.972 13.122 1.00 97.94 120 MET A N 1
ATOM 1007 C CA . MET A 1 120 ? -14.149 4.244 11.957 1.00 97.94 120 MET A CA 1
ATOM 1008 C C . MET A 1 120 ? -14.243 3.037 11.015 1.00 97.94 120 MET A C 1
ATOM 1010 O O . MET A 1 120 ? -15.331 2.732 10.531 1.00 97.94 120 MET A O 1
ATOM 1014 N N . ALA A 1 121 ? -13.133 2.343 10.750 1.00 97.94 121 ALA A N 1
ATOM 1015 C CA . ALA A 1 121 ? -13.137 1.129 9.936 1.00 97.94 121 ALA A CA 1
ATOM 1016 C C . ALA A 1 121 ? -13.972 0.016 10.594 1.00 97.94 121 ALA A C 1
ATOM 1018 O O . ALA A 1 121 ? -14.790 -0.603 9.919 1.00 97.94 121 ALA A O 1
ATOM 1019 N N . GLU A 1 122 ? -13.837 -0.183 11.906 1.00 97.44 122 GLU A N 1
ATOM 1020 C CA . GLU A 1 122 ? -14.645 -1.113 12.704 1.00 97.44 122 GLU A CA 1
ATOM 1021 C C . GLU A 1 122 ? -16.136 -0.773 12.636 1.00 97.44 122 GLU A C 1
ATOM 1023 O O . GLU A 1 122 ? -16.954 -1.645 12.336 1.00 97.44 122 GLU A O 1
ATOM 1028 N N . LYS A 1 123 ? -16.488 0.509 12.783 1.00 97.31 123 LYS A N 1
ATOM 1029 C CA . LYS A 1 123 ? -17.861 0.993 12.604 1.00 97.31 123 LYS A CA 1
ATOM 1030 C C . LYS A 1 123 ? -18.415 0.639 11.223 1.00 97.31 123 LYS A C 1
ATOM 1032 O O . LYS A 1 123 ? -19.540 0.154 11.133 1.00 97.31 123 LYS A O 1
ATOM 1037 N N . TYR A 1 124 ? -17.656 0.859 10.147 1.00 97.19 124 TYR A N 1
ATOM 1038 C CA . TYR A 1 124 ? -18.096 0.492 8.794 1.00 97.19 124 TYR A CA 1
ATOM 1039 C C . TYR A 1 124 ? -18.203 -1.023 8.578 1.00 97.19 124 TYR A C 1
ATOM 1041 O O . TYR A 1 124 ? -18.964 -1.461 7.719 1.00 97.19 124 TYR A O 1
ATOM 1049 N N . LEU A 1 125 ? -17.470 -1.820 9.356 1.00 97.44 125 LEU A N 1
ATOM 1050 C CA . LEU A 1 125 ? -17.588 -3.278 9.382 1.00 97.44 125 LEU A CA 1
ATOM 1051 C C . LEU A 1 125 ? -18.743 -3.775 10.267 1.00 97.44 125 LEU A C 1
ATOM 1053 O O . LEU A 1 125 ? -18.980 -4.980 10.310 1.00 97.44 125 LEU A O 1
ATOM 1057 N N . GLY A 1 126 ? -19.444 -2.885 10.979 1.00 96.69 126 GLY A N 1
ATOM 1058 C CA . GLY A 1 126 ? -20.489 -3.254 11.937 1.00 96.69 126 GLY A CA 1
ATOM 1059 C C . GLY A 1 126 ? -19.949 -3.860 13.237 1.00 96.69 126 GLY A C 1
ATOM 1060 O O . GLY A 1 126 ? -20.681 -4.542 13.951 1.00 96.69 126 GLY A O 1
ATOM 1061 N N . LYS A 1 127 ? -18.668 -3.638 13.550 1.00 94.62 127 LYS A N 1
ATOM 1062 C CA . LYS A 1 127 ? -18.039 -4.061 14.805 1.00 94.62 127 LYS A CA 1
ATOM 1063 C C . LYS A 1 127 ? -18.319 -3.005 15.878 1.00 94.62 127 LYS A C 1
ATOM 1065 O O . LYS A 1 127 ? -17.532 -2.087 16.067 1.00 94.62 127 LYS A O 1
ATOM 1070 N N . TYR A 1 128 ? -19.469 -3.110 16.537 1.00 75.06 128 TYR A N 1
ATOM 1071 C CA . TYR A 1 128 ? -19.883 -2.222 17.634 1.00 75.06 128 TYR A CA 1
ATOM 1072 C C . TYR A 1 128 ? -19.490 -2.801 19.000 1.00 75.06 128 TYR A C 1
ATOM 1074 O O . TYR A 1 128 ? -20.358 -3.023 19.842 1.00 75.06 128 TYR A O 1
ATOM 1082 N N . ALA A 1 129 ? -18.211 -3.142 19.167 1.00 59.31 129 ALA A N 1
ATOM 1083 C CA . ALA A 1 129 ? -17.698 -3.619 20.450 1.00 59.31 129 ALA A CA 1
ATOM 1084 C C . ALA A 1 129 ? -17.608 -2.476 21.472 1.00 59.31 129 ALA A C 1
ATOM 1086 O O . ALA A 1 129 ? -1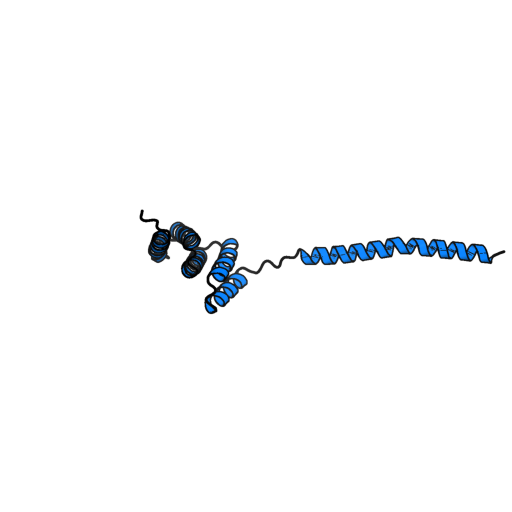7.258 -1.346 21.058 1.00 59.31 129 ALA A O 1
#